Protein AF-F9XAN4-F1 (afdb_monomer_lite)

Structure (mmCIF, N/CA/C/O backbone):
data_AF-F9XAN4-F1
#
_entry.id   AF-F9XAN4-F1
#
loop_
_atom_site.group_PDB
_atom_site.id
_atom_site.type_symbol
_atom_site.label_atom_id
_atom_site.label_alt_id
_atom_site.label_comp_id
_atom_site.label_asym_id
_atom_site.label_entity_id
_atom_site.label_seq_id
_atom_site.pdbx_PDB_ins_code
_atom_site.Cartn_x
_atom_site.Cartn_y
_atom_site.Cartn_z
_atom_site.occupancy
_atom_site.B_iso_or_equiv
_atom_site.auth_seq_id
_atom_site.auth_comp_id
_atom_site.auth_asym_id
_atom_site.auth_atom_id
_atom_site.pdbx_PDB_model_num
ATOM 1 N N . MET A 1 1 ? 69.931 1.600 -40.922 1.00 50.25 1 MET A N 1
ATOM 2 C CA . MET A 1 1 ? 69.051 1.599 -42.119 1.00 50.25 1 MET A CA 1
ATOM 3 C C . MET A 1 1 ? 67.731 0.844 -41.854 1.00 50.25 1 MET A C 1
ATOM 5 O O . MET A 1 1 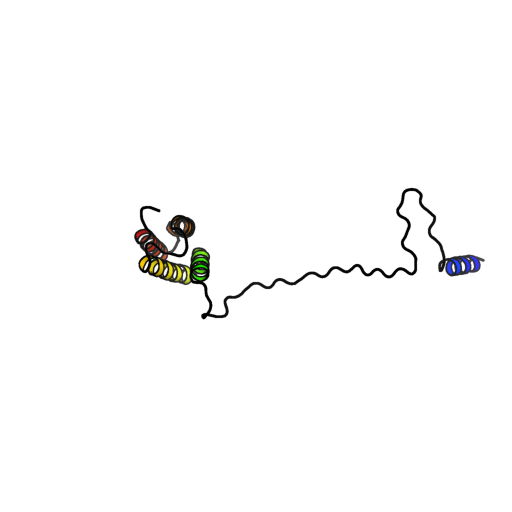? 67.567 -0.271 -42.320 1.00 50.25 1 MET A O 1
ATOM 9 N N . GLY A 1 2 ? 66.777 1.405 -41.092 1.00 57.50 2 GLY A N 1
ATOM 10 C CA . GLY A 1 2 ? 65.540 0.686 -40.693 1.00 57.50 2 GLY A CA 1
ATOM 11 C C . GLY A 1 2 ? 64.226 1.471 -40.827 1.00 57.50 2 GLY A C 1
ATOM 12 O O . GLY A 1 2 ? 63.154 0.945 -40.534 1.00 57.50 2 GLY A O 1
ATOM 13 N N . SER A 1 3 ? 64.284 2.727 -41.275 1.00 59.41 3 SER A N 1
ATOM 14 C CA . SER A 1 3 ? 63.126 3.627 -41.394 1.00 59.41 3 SER A CA 1
ATOM 15 C C . SER A 1 3 ? 62.267 3.361 -42.640 1.00 59.41 3 SER A C 1
ATOM 17 O O . SER A 1 3 ? 61.063 3.607 -42.622 1.00 59.41 3 SER A O 1
ATOM 19 N N . SER A 1 4 ? 62.858 2.802 -43.702 1.00 67.69 4 SER A N 1
ATOM 20 C CA . SER A 1 4 ? 62.181 2.501 -44.976 1.00 67.69 4 SER A CA 1
ATOM 21 C C . SER A 1 4 ? 61.147 1.369 -44.854 1.00 67.69 4 SER A C 1
ATOM 23 O O . SER A 1 4 ? 60.003 1.513 -45.287 1.00 67.69 4 SER A O 1
ATOM 25 N N . MET A 1 5 ? 61.494 0.267 -44.176 1.00 72.62 5 MET A N 1
ATOM 26 C CA . MET A 1 5 ? 60.576 -0.869 -44.009 1.00 72.62 5 MET A CA 1
ATOM 27 C C . MET A 1 5 ? 59.390 -0.554 -43.094 1.00 72.62 5 MET A C 1
ATOM 29 O O . MET A 1 5 ? 58.294 -1.062 -43.328 1.00 72.62 5 MET A O 1
ATOM 33 N N . LYS A 1 6 ? 59.584 0.295 -42.075 1.00 75.19 6 LYS A N 1
ATOM 34 C CA . LYS A 1 6 ? 58.496 0.749 -41.195 1.00 75.19 6 LYS A CA 1
ATOM 35 C C . LYS A 1 6 ? 57.478 1.588 -41.975 1.00 75.19 6 LYS A C 1
ATOM 37 O O . LYS A 1 6 ? 56.307 1.220 -42.000 1.00 75.19 6 LYS A O 1
ATOM 42 N N . LYS A 1 7 ? 57.944 2.589 -42.737 1.00 75.56 7 LYS A N 1
ATOM 43 C CA . LYS A 1 7 ? 57.090 3.415 -43.612 1.0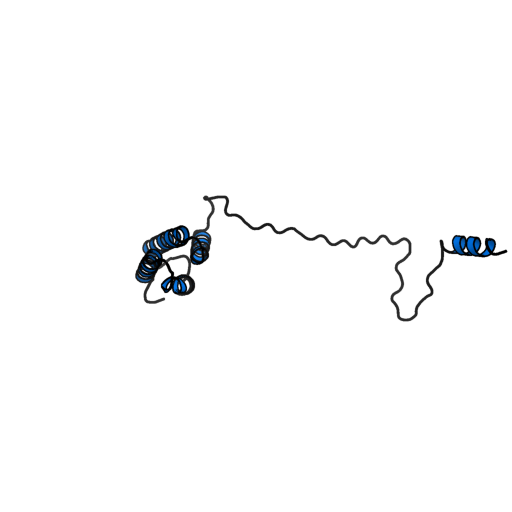0 75.56 7 LYS A CA 1
ATOM 44 C C . LYS A 1 7 ? 56.357 2.590 -44.677 1.00 75.56 7 LYS A C 1
ATOM 46 O O . LYS A 1 7 ? 55.193 2.850 -44.963 1.00 75.56 7 LYS A O 1
ATOM 51 N N . LYS A 1 8 ? 57.004 1.567 -45.251 1.00 75.62 8 LYS A N 1
ATOM 52 C CA . LYS A 1 8 ? 56.365 0.660 -46.224 1.00 75.62 8 LYS A CA 1
ATOM 53 C C . LYS A 1 8 ? 55.277 -0.206 -45.580 1.00 75.62 8 LYS A C 1
ATOM 55 O O . LYS A 1 8 ? 54.218 -0.385 -46.173 1.00 75.62 8 LYS A O 1
ATOM 60 N N . LYS A 1 9 ? 55.516 -0.720 -44.368 1.00 74.88 9 LYS A N 1
ATOM 61 C CA . LYS A 1 9 ? 54.514 -1.489 -43.613 1.00 74.88 9 LYS A CA 1
ATOM 62 C C . LYS A 1 9 ? 53.332 -0.624 -43.194 1.00 74.88 9 LYS A C 1
ATOM 64 O O . LYS A 1 9 ? 52.216 -1.111 -43.255 1.00 74.88 9 LYS A O 1
ATOM 69 N N . GLU A 1 10 ? 53.559 0.626 -42.802 1.00 73.62 10 GLU A N 1
ATOM 70 C CA . GLU A 1 10 ? 52.494 1.572 -42.443 1.00 73.62 10 GLU A CA 1
ATOM 71 C C . GLU A 1 10 ? 51.597 1.905 -43.634 1.00 73.62 10 GLU A C 1
ATOM 73 O O . GLU A 1 10 ? 50.388 1.752 -43.519 1.00 73.62 10 GLU A O 1
ATOM 78 N N . LYS A 1 11 ? 52.173 2.204 -44.806 1.00 72.44 11 LYS A N 1
ATOM 79 C CA . LYS A 1 11 ? 51.402 2.409 -46.048 1.00 72.44 11 LYS A CA 1
ATOM 80 C C . LYS A 1 11 ? 50.608 1.172 -46.486 1.00 72.44 11 LYS A C 1
ATOM 82 O O . LYS A 1 11 ? 49.589 1.292 -47.149 1.00 72.44 11 LYS A O 1
ATOM 87 N N . ALA A 1 12 ? 51.071 -0.024 -46.126 1.00 71.69 12 ALA A N 1
ATOM 88 C CA . ALA A 1 12 ? 50.391 -1.278 -46.433 1.00 71.69 12 ALA A CA 1
ATOM 89 C C . ALA A 1 12 ? 49.306 -1.660 -45.410 1.00 71.69 12 ALA A C 1
ATOM 91 O O . ALA A 1 12 ? 48.692 -2.712 -45.576 1.00 71.69 12 ALA A O 1
ATOM 92 N N . LYS A 1 13 ? 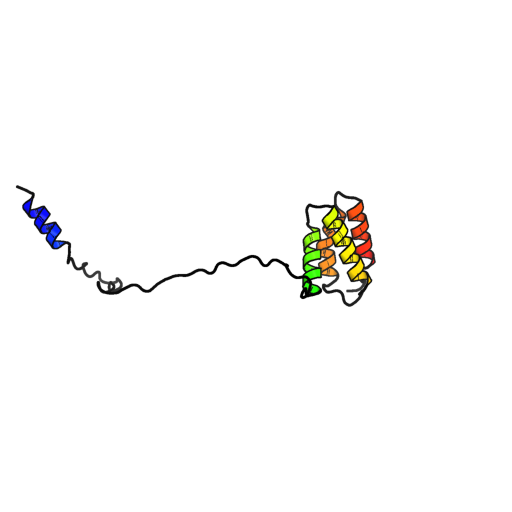49.089 -0.882 -44.337 1.00 74.31 13 LYS A N 1
ATOM 93 C CA . LYS A 1 13 ? 48.051 -1.169 -43.329 1.00 74.31 13 LYS A CA 1
ATOM 94 C C . LYS A 1 13 ? 46.649 -0.772 -43.789 1.00 74.31 13 LYS A C 1
ATOM 96 O O . LYS A 1 13 ? 45.706 -1.456 -43.409 1.00 74.31 13 LYS A O 1
ATOM 101 N N . ASP A 1 14 ? 46.529 0.237 -44.650 1.00 67.69 14 ASP A N 1
ATOM 102 C CA . ASP A 1 14 ? 45.236 0.820 -45.041 1.00 67.69 14 ASP A CA 1
ATOM 103 C C . ASP A 1 14 ? 44.311 -0.139 -45.812 1.00 67.69 14 ASP A C 1
ATOM 105 O O . ASP A 1 14 ? 43.105 0.078 -45.858 1.00 67.69 14 ASP A O 1
ATOM 109 N N . PHE A 1 15 ? 44.835 -1.243 -46.367 1.00 67.06 15 PHE A N 1
ATOM 110 C CA . PHE A 1 15 ? 44.051 -2.194 -47.172 1.00 67.06 15 PHE A CA 1
ATOM 111 C C . PHE A 1 15 ? 44.331 -3.675 -46.862 1.00 67.06 15 PHE A C 1
ATOM 113 O O . PHE A 1 15 ? 44.198 -4.540 -47.734 1.00 67.06 15 PHE A O 1
ATOM 120 N N . GLN A 1 16 ? 44.714 -4.014 -45.625 1.00 77.31 16 GLN A N 1
ATOM 121 C CA . GLN A 1 16 ? 44.936 -5.422 -45.270 1.00 77.31 16 GLN A CA 1
ATOM 122 C C . GLN A 1 16 ? 43.620 -6.181 -45.127 1.00 77.31 16 GLN A C 1
ATOM 124 O O . GLN A 1 16 ? 42.890 -6.032 -44.148 1.00 77.31 16 GLN A O 1
ATOM 129 N N . LYS A 1 17 ? 43.343 -7.062 -46.091 1.00 76.25 17 LYS A N 1
ATOM 130 C CA . LYS A 1 17 ? 42.236 -8.009 -45.977 1.00 76.25 17 LYS A CA 1
ATOM 131 C C . LYS A 1 17 ? 42.551 -9.029 -44.874 1.00 76.25 17 LYS A C 1
ATOM 133 O O . LYS A 1 17 ? 43.614 -9.656 -44.918 1.00 76.25 17 LYS A O 1
ATOM 138 N N . PRO A 1 18 ? 41.651 -9.231 -43.898 1.00 78.19 18 PRO A N 1
ATOM 139 C CA . PRO A 1 18 ? 41.836 -10.265 -42.892 1.00 78.19 18 PRO A CA 1
ATOM 140 C C . PRO A 1 18 ? 41.883 -11.647 -43.558 1.00 78.19 18 PRO A C 1
ATOM 142 O O . PRO A 1 18 ? 41.136 -11.924 -44.498 1.00 78.19 18 PRO A O 1
ATOM 145 N N . LYS A 1 19 ? 42.772 -12.523 -43.070 1.00 80.62 19 LYS A N 1
ATOM 146 C CA . LYS A 1 19 ? 42.882 -13.904 -43.564 1.00 80.62 19 LYS A CA 1
ATOM 147 C C . LYS A 1 19 ? 41.551 -14.636 -43.375 1.00 80.62 19 LYS A C 1
ATOM 149 O O . LYS A 1 19 ? 40.949 -14.554 -42.303 1.00 80.62 19 LYS A O 1
ATOM 154 N N . LEU A 1 20 ? 41.134 -15.389 -44.392 1.00 79.25 20 LEU A N 1
ATOM 155 C CA . LEU A 1 20 ? 39.965 -16.260 -44.319 1.00 79.25 20 LEU A CA 1
ATOM 156 C C . LEU A 1 20 ? 40.194 -17.319 -43.230 1.00 79.25 20 LEU A C 1
ATOM 158 O O . LEU A 1 20 ? 41.161 -18.076 -43.290 1.00 79.25 20 LEU A O 1
ATOM 162 N N . LYS A 1 21 ? 39.314 -17.363 -42.227 1.00 83.12 21 LYS A N 1
ATOM 163 C CA . LYS A 1 21 ? 39.328 -18.391 -41.181 1.00 83.12 21 LYS A CA 1
ATOM 164 C C . LYS A 1 21 ? 38.196 -19.376 -41.448 1.00 83.12 21 LYS A C 1
ATOM 166 O O . LYS A 1 21 ? 37.028 -19.020 -41.306 1.00 83.12 21 LYS A O 1
ATOM 171 N N . VAL A 1 22 ? 38.549 -20.596 -41.845 1.00 82.56 22 VAL A N 1
ATOM 172 C CA . VAL A 1 22 ? 37.588 -21.682 -42.089 1.00 82.56 22 VAL A CA 1
ATOM 173 C C . VAL A 1 22 ? 36.815 -21.983 -40.797 1.00 82.56 22 VAL A C 1
ATOM 175 O O . VAL A 1 22 ? 37.388 -21.966 -39.709 1.00 82.56 22 VAL A O 1
ATOM 178 N N . GLY A 1 23 ? 35.502 -22.195 -40.906 1.00 87.75 23 GLY A N 1
ATOM 179 C CA . GLY A 1 23 ? 34.618 -22.473 -39.764 1.00 87.75 23 GLY A CA 1
ATOM 180 C C . GLY A 1 23 ? 34.183 -21.247 -38.945 1.00 87.75 23 GLY A C 1
ATOM 181 O O . GLY A 1 23 ? 33.476 -21.403 -37.952 1.00 87.75 23 GLY A O 1
ATOM 182 N N . LYS A 1 24 ? 34.575 -20.023 -39.326 1.00 85.81 24 LYS A N 1
ATOM 183 C CA . LYS A 1 24 ? 34.064 -18.776 -38.727 1.00 85.81 24 LYS A CA 1
ATOM 184 C C . LYS A 1 24 ? 33.122 -18.058 -39.690 1.00 85.81 24 LYS A C 1
ATOM 186 O O . LYS A 1 24 ? 33.253 -18.184 -40.905 1.00 85.81 24 LYS A O 1
ATOM 191 N N . ALA A 1 25 ? 32.179 -17.295 -39.134 1.00 84.50 25 ALA A N 1
ATOM 192 C CA . ALA A 1 25 ? 31.265 -16.483 -39.926 1.00 84.50 25 ALA A CA 1
ATOM 193 C C . ALA A 1 25 ? 32.049 -15.522 -40.830 1.00 84.50 25 ALA A C 1
ATOM 195 O O . ALA A 1 25 ? 33.053 -14.931 -40.415 1.00 84.50 25 ALA A O 1
ATOM 196 N N . ARG A 1 26 ? 31.581 -15.375 -42.072 1.00 83.06 26 ARG A N 1
ATOM 197 C CA . ARG A 1 26 ? 32.167 -14.441 -43.031 1.00 83.06 26 ARG A CA 1
ATOM 198 C C . ARG A 1 26 ? 32.111 -13.021 -42.439 1.00 83.06 26 ARG A C 1
ATOM 200 O O . ARG A 1 26 ? 31.038 -12.607 -42.002 1.00 83.06 26 ARG A O 1
ATOM 207 N N . PRO A 1 27 ? 33.230 -12.276 -42.407 1.00 81.75 27 PRO A N 1
ATOM 208 C CA . PRO A 1 27 ? 33.234 -10.915 -41.880 1.00 81.75 27 PRO A CA 1
ATOM 209 C C . PRO A 1 27 ? 32.325 -10.007 -42.716 1.00 81.75 27 PRO A C 1
ATOM 211 O O . PRO A 1 27 ? 32.230 -10.175 -43.935 1.00 81.75 27 PRO A O 1
ATOM 214 N N . LYS A 1 28 ? 31.668 -9.044 -42.053 1.00 83.12 28 LYS A N 1
ATOM 215 C CA . LYS A 1 28 ? 30.861 -8.013 -42.720 1.00 83.12 28 LYS A CA 1
ATOM 216 C C . LYS A 1 28 ? 31.744 -7.225 -43.703 1.00 83.12 28 LYS A C 1
ATOM 218 O O . LYS A 1 28 ? 32.935 -7.030 -43.456 1.00 83.12 28 LYS A O 1
ATOM 223 N N . ASN A 1 29 ? 31.163 -6.791 -44.822 1.00 83.25 29 ASN A N 1
ATOM 224 C CA . ASN A 1 29 ? 31.868 -5.968 -45.806 1.00 83.25 29 ASN A CA 1
ATOM 225 C C . ASN A 1 29 ? 32.343 -4.653 -45.164 1.00 83.25 29 ASN A C 1
ATOM 227 O O . ASN A 1 29 ? 31.680 -4.111 -44.284 1.00 83.25 29 ASN A O 1
ATOM 231 N N . THR A 1 30 ? 33.474 -4.116 -45.624 1.00 79.50 30 THR A N 1
ATOM 232 C CA . THR A 1 30 ? 34.120 -2.926 -45.034 1.00 79.50 30 THR A CA 1
ATOM 233 C C . THR A 1 30 ? 33.330 -1.627 -45.208 1.00 79.50 30 THR A C 1
ATOM 235 O O . THR A 1 30 ? 33.631 -0.643 -44.548 1.00 79.50 30 THR A O 1
ATOM 238 N N . ASN A 1 31 ? 32.334 -1.615 -46.092 1.00 84.81 31 ASN A N 1
ATOM 239 C CA . ASN A 1 31 ? 31.438 -0.490 -46.359 1.00 84.81 31 ASN A CA 1
ATOM 240 C C . ASN A 1 31 ? 30.051 -0.651 -45.709 1.00 84.81 31 ASN A C 1
ATOM 242 O O . ASN A 1 31 ? 29.149 0.127 -46.006 1.00 84.81 31 ASN A O 1
ATOM 246 N N . ALA A 1 32 ? 29.849 -1.675 -44.876 1.00 88.25 32 ALA A N 1
ATOM 247 C CA . ALA A 1 32 ? 28.570 -1.905 -44.221 1.00 88.25 32 ALA A CA 1
ATOM 248 C C . ALA A 1 32 ? 28.422 -0.993 -42.993 1.00 88.25 32 ALA A C 1
ATOM 250 O O . ALA A 1 32 ? 29.163 -1.129 -42.020 1.00 88.25 32 ALA A O 1
ATOM 251 N N . THR A 1 33 ? 27.443 -0.092 -43.024 1.00 91.31 33 THR A N 1
ATOM 252 C CA . THR A 1 33 ? 27.028 0.690 -41.853 1.00 91.31 33 THR A CA 1
ATOM 253 C C . THR A 1 33 ? 26.206 -0.192 -40.917 1.00 91.31 33 THR A C 1
ATOM 255 O O . THR A 1 33 ? 25.237 -0.816 -41.349 1.00 91.31 33 THR A O 1
ATOM 258 N N . ASP A 1 34 ? 26.579 -0.253 -39.638 1.00 88.56 34 ASP A N 1
ATOM 259 C CA . ASP A 1 34 ? 25.786 -0.964 -38.637 1.00 88.56 34 ASP A CA 1
ATOM 260 C C . ASP A 1 34 ? 24.652 -0.067 -38.125 1.00 88.56 34 ASP A C 1
ATOM 262 O O . ASP A 1 34 ? 24.901 0.975 -37.522 1.00 88.56 34 ASP A O 1
ATOM 266 N N . THR A 1 35 ? 23.408 -0.460 -38.394 1.00 93.38 35 THR A N 1
ATOM 267 C CA . THR A 1 35 ? 22.196 0.246 -37.953 1.00 93.38 35 THR A CA 1
ATOM 268 C C . THR A 1 35 ? 21.585 -0.366 -36.695 1.00 93.38 35 THR A C 1
ATOM 270 O O . THR A 1 35 ? 20.486 0.020 -36.295 1.00 93.38 35 THR A O 1
ATOM 273 N N . SER A 1 36 ? 22.269 -1.313 -36.043 1.00 92.50 36 SER A N 1
ATOM 274 C CA . SER A 1 36 ? 21.800 -1.835 -34.765 1.00 92.50 36 SER A CA 1
ATOM 275 C C . SER A 1 36 ? 21.928 -0.763 -33.680 1.00 92.50 36 SER A C 1
ATOM 277 O O . SER A 1 36 ? 23.031 -0.332 -33.345 1.00 92.50 36 SER A O 1
ATOM 279 N N . PHE A 1 37 ? 20.800 -0.347 -33.111 1.00 95.69 37 PHE A N 1
ATOM 280 C CA . PHE A 1 37 ? 20.763 0.469 -31.904 1.00 95.69 37 PHE A CA 1
ATOM 281 C C . PHE A 1 37 ? 19.786 -0.140 -30.900 1.00 95.69 37 PHE A C 1
ATOM 283 O O . PHE A 1 37 ? 18.828 -0.817 -31.270 1.00 95.69 37 PHE A O 1
ATOM 290 N N . ALA A 1 38 ? 20.036 0.101 -29.616 1.00 94.06 38 ALA A N 1
ATOM 291 C CA . ALA A 1 38 ? 19.131 -0.270 -28.541 1.00 94.06 38 ALA A CA 1
ATOM 292 C C . ALA A 1 38 ? 18.714 0.998 -27.796 1.00 94.06 38 ALA A C 1
ATOM 294 O O . ALA A 1 38 ? 19.562 1.736 -27.297 1.00 94.06 38 ALA A O 1
ATOM 295 N N . ALA A 1 39 ? 17.408 1.234 -27.706 1.00 94.56 39 ALA A N 1
ATOM 296 C CA . ALA A 1 39 ? 16.833 2.313 -26.916 1.00 94.56 39 ALA A CA 1
ATOM 297 C C . ALA A 1 39 ? 16.021 1.713 -25.764 1.00 94.56 39 ALA A C 1
ATOM 299 O O . ALA A 1 39 ? 15.219 0.803 -25.971 1.00 94.56 39 ALA A O 1
ATOM 300 N N . LYS A 1 40 ? 16.238 2.211 -24.544 1.00 95.12 40 LYS A N 1
ATOM 301 C CA . LYS A 1 40 ? 15.464 1.824 -23.358 1.00 95.12 40 LYS A CA 1
ATOM 302 C C . LYS A 1 40 ? 14.533 2.965 -22.974 1.00 95.12 40 LYS A C 1
ATOM 304 O O . LYS A 1 40 ? 14.951 4.119 -22.951 1.00 95.12 40 LYS A O 1
ATOM 309 N N . SER A 1 41 ? 13.290 2.636 -22.644 1.00 94.88 41 SER A N 1
ATOM 310 C CA . SER A 1 41 ? 12.326 3.599 -22.120 1.00 94.88 41 SER A CA 1
ATOM 311 C C . SER A 1 41 ? 12.565 3.863 -20.636 1.00 94.88 41 SER A C 1
ATOM 313 O O . SER A 1 41 ? 12.839 2.938 -19.868 1.00 94.88 41 SER A O 1
ATOM 315 N N . ILE A 1 42 ? 12.387 5.114 -20.220 1.00 94.12 42 ILE A N 1
ATOM 316 C CA . ILE A 1 42 ? 12.333 5.480 -18.805 1.00 94.12 42 ILE A CA 1
ATOM 317 C C . ILE A 1 42 ? 10.904 5.242 -18.315 1.00 94.12 42 ILE A C 1
ATOM 319 O O . ILE A 1 42 ? 9.955 5.754 -18.902 1.00 94.12 42 ILE A O 1
ATOM 323 N N . VAL A 1 43 ? 10.751 4.481 -17.231 1.00 92.56 43 VAL A N 1
ATOM 324 C CA . VAL A 1 43 ? 9.461 4.307 -16.553 1.00 92.56 43 VAL A CA 1
ATOM 325 C C . VAL A 1 43 ? 9.448 5.190 -15.313 1.00 92.56 43 VAL A C 1
ATOM 327 O O . VAL A 1 43 ? 10.276 5.029 -14.416 1.00 92.56 43 VAL A O 1
ATOM 330 N N . LEU A 1 44 ? 8.508 6.132 -15.270 1.00 92.38 44 LEU A N 1
ATOM 331 C CA . LEU A 1 44 ? 8.295 7.004 -14.119 1.00 92.38 44 LEU A CA 1
ATOM 332 C C . LEU A 1 44 ? 7.298 6.366 -13.148 1.00 92.38 44 LEU A C 1
ATOM 334 O O . LEU A 1 44 ? 6.362 5.676 -13.555 1.00 92.38 44 LEU A O 1
ATOM 338 N N . LYS A 1 45 ? 7.486 6.613 -11.849 1.00 88.44 45 LYS A N 1
ATOM 339 C CA . LYS A 1 45 ? 6.522 6.192 -10.826 1.00 88.44 45 LYS A CA 1
ATOM 340 C C . LYS A 1 45 ? 5.249 7.025 -10.965 1.00 88.44 45 LYS A C 1
ATOM 342 O O . LYS A 1 45 ? 5.318 8.250 -11.004 1.00 88.44 45 LYS A O 1
ATOM 347 N N . GLN A 1 46 ? 4.099 6.361 -10.998 1.00 83.06 46 GLN A N 1
ATOM 348 C CA . GLN A 1 46 ? 2.807 7.040 -11.010 1.00 83.06 46 GLN A CA 1
ATOM 349 C C . GLN A 1 46 ? 2.548 7.708 -9.653 1.00 83.06 46 GLN A C 1
ATOM 351 O O . GLN A 1 46 ? 2.697 7.082 -8.603 1.00 83.06 46 GLN A O 1
ATOM 356 N N . GLN A 1 47 ? 2.159 8.982 -9.686 1.00 82.00 47 GLN A N 1
ATOM 357 C CA . GLN A 1 47 ? 1.734 9.753 -8.520 1.00 82.00 47 GLN A CA 1
ATOM 358 C C . GLN A 1 47 ? 0.239 10.059 -8.640 1.00 82.00 47 GLN A C 1
ATOM 360 O O . GLN A 1 47 ? -0.247 10.406 -9.714 1.00 82.00 47 GLN A O 1
ATOM 365 N N . SER A 1 48 ? -0.497 9.934 -7.536 1.00 76.38 48 SER A N 1
ATOM 366 C CA . SER A 1 48 ? -1.918 10.288 -7.482 1.00 76.38 48 SER A CA 1
ATOM 367 C C . SER A 1 48 ? -2.053 11.801 -7.289 1.00 76.38 48 SER A C 1
ATOM 369 O O . SER A 1 48 ? -2.088 12.264 -6.154 1.00 76.38 48 SER A O 1
ATOM 371 N N . LEU A 1 49 ? -2.081 12.561 -8.387 1.00 80.94 49 LEU A N 1
ATOM 372 C CA . LEU A 1 49 ? -2.097 14.034 -8.367 1.00 80.94 49 LEU A CA 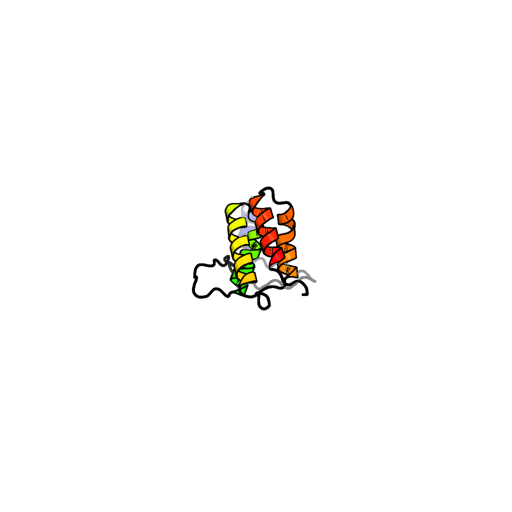1
ATOM 373 C C . LEU A 1 49 ? -3.501 14.648 -8.505 1.00 80.94 49 LEU A C 1
ATOM 375 O O . LEU A 1 49 ? -3.667 15.837 -8.258 1.00 80.94 49 LEU A O 1
ATOM 379 N N . THR A 1 50 ? -4.506 13.862 -8.895 1.00 79.00 50 THR A N 1
ATOM 380 C CA . THR A 1 50 ? -5.887 14.326 -9.089 1.00 79.00 50 THR A CA 1
ATOM 381 C C . THR A 1 50 ? -6.852 13.584 -8.167 1.00 79.00 50 THR A C 1
ATOM 383 O O . THR A 1 50 ? -6.736 12.375 -7.955 1.00 79.00 50 THR A O 1
ATOM 386 N N . GLU A 1 51 ? -7.822 14.309 -7.608 1.00 70.31 51 GLU A N 1
ATOM 387 C CA . GLU A 1 51 ? -8.853 13.731 -6.734 1.00 70.31 51 GLU A CA 1
ATOM 388 C C . GLU A 1 51 ? -10.056 13.192 -7.526 1.00 70.31 51 GLU A C 1
ATOM 390 O O . GLU A 1 51 ? -10.650 12.187 -7.143 1.00 70.31 51 GLU A O 1
ATOM 395 N N . SER A 1 52 ? -10.367 13.794 -8.678 1.00 61.03 52 SER A N 1
ATOM 396 C CA . SER A 1 52 ? -11.597 13.584 -9.462 1.00 61.03 52 SER A CA 1
ATOM 397 C C . SER A 1 52 ? -11.682 12.274 -10.261 1.00 61.03 52 SER A C 1
ATOM 399 O O . SER A 1 52 ? -12.634 12.081 -11.012 1.00 61.03 52 SER A O 1
ATOM 401 N N . GLY A 1 53 ? -10.716 11.365 -10.117 1.00 58.78 53 GLY A N 1
ATOM 402 C CA . GLY A 1 53 ? -10.659 10.115 -10.886 1.00 58.78 53 GLY A CA 1
ATOM 403 C C . GLY A 1 53 ? -10.206 8.900 -10.086 1.00 58.78 53 GLY A C 1
ATOM 404 O O . GLY A 1 53 ? -9.810 7.894 -10.675 1.00 58.78 53 GLY A O 1
ATOM 405 N N . ARG A 1 54 ? -10.195 8.979 -8.749 1.00 67.81 54 ARG A N 1
ATOM 406 C CA . ARG A 1 54 ? -9.749 7.847 -7.936 1.00 67.81 54 ARG A CA 1
ATOM 407 C C . ARG A 1 54 ? -10.827 6.773 -7.915 1.00 67.81 54 ARG A C 1
ATOM 409 O O . ARG A 1 54 ? -11.859 6.938 -7.275 1.00 67.81 54 ARG A O 1
ATOM 416 N N . ASP A 1 55 ? -10.537 5.651 -8.564 1.00 84.12 55 ASP A N 1
ATOM 417 C CA . ASP A 1 55 ? -11.266 4.408 -8.332 1.00 84.12 55 ASP A CA 1
ATOM 418 C C . ASP A 1 55 ? -11.290 4.125 -6.819 1.00 84.12 55 ASP A C 1
ATOM 420 O O . ASP A 1 55 ? -10.245 4.115 -6.152 1.00 84.12 55 ASP A O 1
ATOM 424 N N . ALA A 1 56 ? -12.491 3.928 -6.272 1.00 84.81 56 ALA A N 1
ATOM 425 C CA . ALA A 1 56 ? -12.708 3.657 -4.856 1.00 84.81 56 ALA A CA 1
ATOM 426 C C . ALA A 1 56 ? -11.883 2.447 -4.391 1.00 84.81 56 ALA A C 1
ATOM 428 O O . ALA A 1 56 ? -11.339 2.450 -3.283 1.00 84.81 56 ALA A O 1
ATOM 429 N N . THR A 1 57 ? -11.707 1.456 -5.267 1.00 88.12 57 THR A N 1
ATOM 430 C CA . THR A 1 57 ? -10.889 0.267 -5.006 1.00 88.12 57 THR A CA 1
ATOM 431 C C . THR A 1 57 ? -9.408 0.619 -4.896 1.00 88.12 57 THR A C 1
ATOM 433 O O . THR A 1 57 ? -8.735 0.213 -3.946 1.00 88.12 57 THR A O 1
ATOM 436 N N . ALA A 1 58 ? -8.891 1.435 -5.817 1.00 88.44 58 ALA A N 1
ATOM 437 C CA . ALA A 1 58 ? -7.504 1.895 -5.788 1.00 88.44 58 ALA A CA 1
ATOM 438 C C . ALA A 1 58 ? -7.211 2.774 -4.559 1.00 88.44 58 ALA A C 1
ATOM 440 O O . ALA A 1 58 ? -6.158 2.637 -3.930 1.00 88.44 58 ALA A O 1
ATOM 441 N N . LEU A 1 59 ? -8.146 3.651 -4.175 1.00 89.56 59 LEU A N 1
ATOM 442 C CA . LEU A 1 59 ? -8.045 4.450 -2.951 1.00 89.56 59 LEU A CA 1
ATOM 443 C C . LEU A 1 59 ? -8.042 3.561 -1.701 1.00 89.56 59 LEU A C 1
ATOM 445 O O . LEU A 1 59 ? -7.224 3.769 -0.802 1.00 89.56 59 LEU A O 1
ATOM 449 N N . PHE A 1 60 ? -8.917 2.559 -1.643 1.00 92.38 60 PHE A N 1
ATOM 450 C CA . PHE A 1 60 ? -8.966 1.618 -0.526 1.00 92.38 60 PHE A CA 1
ATOM 451 C C . PHE A 1 60 ? -7.659 0.821 -0.400 1.00 92.38 60 PHE A C 1
ATOM 453 O O . PHE A 1 60 ? -7.075 0.759 0.681 1.00 92.38 60 PHE A O 1
ATOM 460 N N . ASN A 1 61 ? -7.134 0.311 -1.516 1.00 92.56 61 ASN A N 1
ATOM 461 C CA . ASN A 1 61 ? -5.865 -0.421 -1.560 1.00 92.56 61 ASN A CA 1
ATOM 462 C C . ASN A 1 61 ? -4.665 0.441 -1.160 1.00 92.56 61 ASN A C 1
ATOM 464 O O . ASN A 1 61 ? -3.785 -0.015 -0.425 1.00 92.56 61 ASN A O 1
ATOM 468 N N . HIS A 1 62 ? -4.644 1.704 -1.589 1.00 92.50 62 HIS A N 1
ATOM 469 C CA . HIS A 1 62 ? -3.633 2.662 -1.154 1.00 92.50 62 HIS A CA 1
ATOM 470 C C . HIS A 1 62 ? -3.668 2.849 0.369 1.00 92.50 62 HIS A C 1
ATOM 472 O O . HIS A 1 62 ? -2.632 2.753 1.024 1.00 92.50 62 HIS A O 1
ATOM 478 N N . ASN A 1 63 ? -4.857 3.047 0.944 1.00 94.00 63 ASN A N 1
ATOM 479 C CA . ASN A 1 63 ? -5.021 3.177 2.391 1.00 94.00 63 ASN A CA 1
ATOM 480 C C . ASN A 1 63 ? -4.610 1.894 3.130 1.00 94.00 63 ASN A C 1
ATOM 482 O O . ASN A 1 63 ? -3.856 1.972 4.094 1.00 94.00 63 ASN A O 1
ATOM 486 N N . LEU A 1 64 ? -4.972 0.706 2.640 1.00 94.94 64 LEU A N 1
ATOM 487 C CA . LEU A 1 64 ? -4.478 -0.554 3.213 1.00 94.94 64 LEU A CA 1
ATOM 488 C C . LEU A 1 64 ? -2.945 -0.643 3.219 1.00 94.94 64 LEU A C 1
ATOM 490 O O . LEU A 1 64 ? -2.363 -1.142 4.182 1.00 94.94 64 LEU A O 1
ATOM 494 N N . SER A 1 65 ? -2.271 -0.140 2.182 1.00 93.94 65 SER A N 1
ATOM 495 C CA . SER A 1 65 ? -0.804 -0.109 2.142 1.00 93.94 65 SER A CA 1
ATOM 496 C C . SER A 1 65 ? -0.196 0.818 3.201 1.00 93.94 65 SER A C 1
ATOM 498 O O . SER A 1 65 ? 0.919 0.566 3.663 1.00 93.94 65 SER A O 1
ATOM 500 N N . LEU A 1 66 ? -0.903 1.879 3.599 1.00 95.50 66 LEU A N 1
ATOM 501 C CA . LEU A 1 66 ? -0.432 2.842 4.599 1.00 95.50 66 LEU A CA 1
ATOM 502 C C . LEU A 1 66 ? -0.501 2.315 6.038 1.00 95.50 66 LEU A C 1
ATOM 504 O O . LEU A 1 66 ? 0.090 2.922 6.931 1.00 95.50 66 LEU A O 1
ATOM 508 N N . LEU A 1 67 ? -1.128 1.159 6.273 1.00 95.38 67 LEU A N 1
ATOM 509 C CA . LEU A 1 67 ? -1.103 0.483 7.573 1.00 95.38 67 LEU A CA 1
ATOM 510 C C . LEU A 1 67 ? 0.317 0.108 8.028 1.00 95.38 67 LEU A C 1
ATOM 512 O O . LEU A 1 67 ? 0.557 -0.001 9.223 1.00 95.38 67 LEU A O 1
ATOM 516 N N . ASN A 1 68 ? 1.276 -0.029 7.106 1.00 93.44 68 ASN A N 1
ATOM 517 C CA . ASN A 1 68 ? 2.691 -0.262 7.428 1.00 93.44 68 ASN A CA 1
ATOM 518 C C . ASN A 1 68 ? 3.518 1.041 7.516 1.00 93.44 68 ASN A C 1
ATOM 520 O O . ASN A 1 68 ? 4.752 1.008 7.525 1.00 93.44 68 ASN A O 1
ATOM 524 N N . SER A 1 69 ? 2.867 2.209 7.528 1.00 93.75 69 SER A N 1
ATOM 525 C CA . SE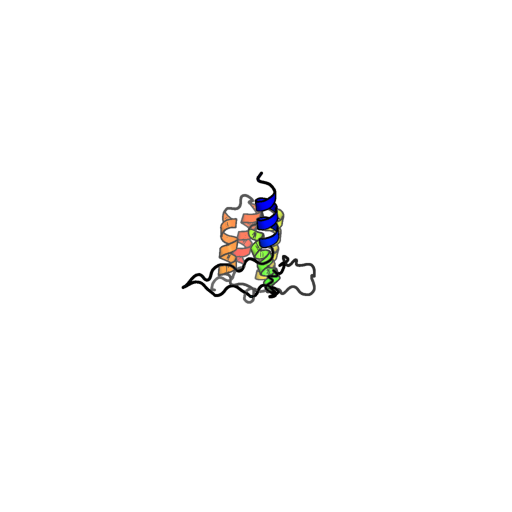R A 1 69 ? 3.573 3.484 7.658 1.00 93.75 69 SER A CA 1
ATOM 526 C C . SER A 1 69 ? 4.281 3.583 9.007 1.00 93.75 69 SER A C 1
ATOM 528 O O . SER A 1 69 ? 3.743 3.201 10.044 1.00 93.75 69 SER A O 1
ATOM 530 N N . LYS A 1 70 ? 5.484 4.161 9.012 1.00 92.31 70 LYS A N 1
ATOM 531 C CA . LYS A 1 70 ? 6.226 4.450 10.248 1.00 92.31 70 LYS A CA 1
ATOM 532 C C . LYS A 1 70 ? 5.610 5.596 11.055 1.00 92.31 70 LYS A C 1
ATOM 534 O O . LYS A 1 70 ? 5.946 5.748 12.220 1.00 92.31 70 LYS A O 1
ATOM 539 N N . ASN A 1 71 ? 4.708 6.377 10.459 1.00 94.69 71 ASN A N 1
ATOM 540 C CA . ASN A 1 71 ? 4.026 7.474 11.134 1.00 94.69 71 ASN A CA 1
ATOM 541 C C . ASN A 1 71 ? 2.741 6.987 11.823 1.00 94.69 71 ASN A C 1
ATOM 543 O O . ASN A 1 71 ? 1.797 6.547 11.164 1.00 94.69 71 ASN A O 1
ATOM 547 N N . ASP A 1 72 ? 2.698 7.116 13.147 1.00 94.44 72 ASP A N 1
ATOM 548 C CA . ASP A 1 72 ? 1.578 6.682 13.985 1.00 94.44 72 ASP A CA 1
ATOM 549 C C . ASP A 1 72 ? 0.275 7.432 13.690 1.00 94.44 72 ASP A C 1
ATOM 551 O O . ASP A 1 72 ? -0.793 6.817 13.643 1.00 94.44 72 ASP A O 1
ATOM 555 N N . ALA A 1 73 ? 0.351 8.746 13.451 1.00 95.00 73 ALA A N 1
ATOM 556 C CA . ALA A 1 73 ? -0.819 9.553 13.109 1.00 95.00 73 ALA A CA 1
ATOM 557 C C . ALA A 1 73 ? -1.432 9.066 11.791 1.00 95.00 73 ALA A C 1
ATOM 559 O O . ALA A 1 73 ? -2.629 8.802 11.718 1.00 95.00 73 ALA A O 1
ATOM 560 N N . GLN A 1 74 ? -0.584 8.804 10.792 1.00 95.38 74 GLN A N 1
ATOM 561 C CA . GLN A 1 74 ? -1.028 8.283 9.503 1.00 95.38 74 GLN A CA 1
ATOM 562 C C . GLN A 1 74 ? -1.683 6.903 9.638 1.00 95.38 74 GLN A C 1
ATOM 564 O O . GLN A 1 74 ? -2.751 6.687 9.070 1.00 95.38 74 GLN A O 1
ATOM 569 N N . ARG A 1 75 ? -1.090 5.976 10.409 1.00 95.19 75 ARG A N 1
ATOM 570 C CA . ARG A 1 75 ? -1.705 4.658 10.659 1.00 95.19 75 ARG A CA 1
ATOM 571 C C . ARG A 1 75 ? -3.082 4.804 11.313 1.00 95.19 75 ARG A C 1
ATOM 573 O O . ARG A 1 75 ? -4.031 4.137 10.902 1.00 95.19 75 ARG A O 1
ATOM 580 N N . LYS A 1 76 ? -3.212 5.691 12.302 1.00 95.38 76 LYS A N 1
ATOM 581 C CA . LYS A 1 76 ? -4.472 5.948 13.014 1.00 95.38 76 LYS A CA 1
ATOM 582 C C . LYS A 1 76 ? -5.554 6.540 12.102 1.00 95.38 76 LYS A C 1
ATOM 584 O O . LYS A 1 76 ? -6.699 6.080 12.146 1.00 95.38 76 LYS A O 1
ATOM 589 N N . ASP A 1 77 ? -5.207 7.528 11.285 1.00 95.75 77 ASP A N 1
ATOM 590 C CA . ASP A 1 77 ? -6.154 8.191 10.380 1.00 95.75 77 ASP A CA 1
ATOM 591 C C . ASP A 1 77 ? -6.640 7.223 9.298 1.00 95.75 77 ASP A C 1
ATOM 593 O O . ASP A 1 77 ? -7.839 7.106 9.042 1.00 95.75 77 ASP A O 1
ATOM 597 N N . VAL A 1 78 ? -5.719 6.430 8.748 1.00 96.25 78 VAL A N 1
ATOM 598 C CA . VAL A 1 78 ? -6.020 5.370 7.781 1.00 96.25 78 VAL A CA 1
ATOM 599 C C . VAL A 1 78 ? -6.939 4.308 8.385 1.00 96.25 78 VAL A C 1
ATOM 601 O O . VAL A 1 78 ? -7.926 3.933 7.756 1.00 96.25 78 VAL A O 1
ATOM 604 N N . LEU A 1 79 ? -6.676 3.840 9.610 1.00 96.25 79 LEU A N 1
ATOM 605 C CA . LEU A 1 79 ? -7.562 2.888 10.292 1.00 96.25 79 LEU A CA 1
ATOM 606 C C . LEU A 1 79 ? -8.964 3.460 10.514 1.00 96.25 79 LEU A C 1
ATOM 608 O O . LEU A 1 79 ? -9.951 2.737 10.382 1.00 96.25 79 LEU A O 1
ATOM 612 N N . THR A 1 80 ? -9.060 4.753 10.817 1.00 96.00 80 THR A N 1
ATOM 613 C CA . THR A 1 80 ? -10.349 5.438 10.978 1.00 96.00 80 THR A CA 1
ATOM 614 C C . THR A 1 80 ? -11.103 5.480 9.647 1.00 96.00 80 THR A C 1
ATOM 616 O O . THR A 1 80 ? -12.272 5.100 9.593 1.00 96.00 80 THR A O 1
ATOM 619 N N . TYR A 1 81 ? -10.424 5.839 8.553 1.00 95.31 81 TYR A N 1
ATOM 620 C CA . TYR A 1 81 ? -10.989 5.801 7.202 1.00 95.31 81 TYR A CA 1
ATOM 621 C C . TYR A 1 81 ? -11.468 4.393 6.806 1.00 95.31 81 TYR A C 1
ATOM 623 O O . TYR A 1 81 ? -12.600 4.225 6.348 1.00 95.31 81 TYR A O 1
ATOM 631 N N . LEU A 1 82 ? -10.641 3.365 7.017 1.00 94.81 82 LEU A N 1
ATOM 632 C CA . LEU A 1 82 ? -10.996 1.975 6.710 1.00 94.81 82 LEU A CA 1
ATOM 633 C C . LEU A 1 82 ? -12.198 1.509 7.539 1.00 94.81 82 LEU A C 1
ATOM 635 O O . LEU A 1 82 ? -13.106 0.879 7.009 1.00 94.81 82 LEU A O 1
ATOM 639 N N . THR A 1 83 ? -12.250 1.871 8.820 1.00 95.06 83 THR A N 1
ATOM 640 C CA . THR A 1 83 ? -13.383 1.519 9.687 1.00 95.06 83 THR A CA 1
ATOM 641 C C . THR A 1 83 ? -14.672 2.168 9.190 1.00 95.06 83 THR A C 1
ATOM 643 O O . THR A 1 83 ? -15.684 1.486 9.063 1.00 95.06 83 THR A O 1
ATOM 646 N N . ASN A 1 84 ? -14.634 3.458 8.847 1.00 94.12 84 ASN A N 1
ATOM 647 C CA . ASN A 1 84 ? -15.807 4.185 8.360 1.00 94.12 84 ASN A CA 1
ATOM 648 C C . ASN A 1 84 ? -16.296 3.655 7.006 1.00 94.12 84 ASN A C 1
ATOM 650 O O . ASN A 1 84 ? -17.497 3.519 6.797 1.00 94.12 84 ASN A O 1
ATOM 654 N N . THR A 1 85 ? -15.377 3.329 6.096 1.00 92.56 85 THR A N 1
ATOM 655 C CA . THR A 1 85 ? -15.728 2.798 4.769 1.00 92.56 85 THR A CA 1
ATOM 656 C C . THR A 1 85 ? -16.328 1.397 4.839 1.00 92.56 85 THR A C 1
ATOM 658 O O . THR A 1 85 ? -17.321 1.134 4.164 1.00 92.56 85 THR A O 1
ATOM 661 N N . VAL A 1 86 ? -15.793 0.516 5.690 1.00 91.94 86 VAL A N 1
ATOM 662 C CA . VAL A 1 86 ? -16.385 -0.814 5.916 1.00 91.94 86 VAL A CA 1
ATOM 663 C C . VAL A 1 86 ? -17.725 -0.693 6.653 1.00 91.94 86 VAL A C 1
ATOM 665 O O . VAL A 1 86 ? -18.672 -1.391 6.301 1.00 91.94 86 VAL A O 1
ATOM 668 N N . ALA A 1 87 ? -17.847 0.225 7.619 1.00 91.31 87 ALA A N 1
ATOM 669 C CA . ALA A 1 87 ? -19.097 0.456 8.349 1.00 91.31 87 ALA A CA 1
ATOM 670 C C . ALA A 1 87 ? -20.220 0.986 7.448 1.00 91.31 87 ALA A C 1
ATOM 672 O O . ALA A 1 87 ? -21.372 0.593 7.616 1.00 91.31 87 ALA A O 1
ATOM 673 N N . ALA A 1 88 ? -19.888 1.860 6.495 1.00 90.31 88 ALA A N 1
ATOM 674 C CA . ALA A 1 88 ? -20.848 2.402 5.538 1.00 90.31 88 ALA A CA 1
ATOM 675 C C . ALA A 1 88 ? -21.371 1.335 4.559 1.00 90.31 88 ALA A C 1
ATOM 677 O O . ALA A 1 88 ? -22.537 1.386 4.174 1.00 90.31 88 ALA A O 1
ATOM 678 N N . SER A 1 89 ? -20.534 0.356 4.196 1.00 85.50 89 SER A N 1
ATOM 679 C CA . SER A 1 89 ? -20.863 -0.678 3.205 1.00 85.50 89 SER A CA 1
ATOM 680 C C . SER A 1 89 ? -20.435 -2.084 3.664 1.00 85.50 89 SER A C 1
ATOM 682 O O . SER A 1 89 ? -19.485 -2.646 3.108 1.00 85.50 89 SER A O 1
ATOM 684 N N . PRO A 1 90 ? -21.152 -2.711 4.621 1.00 78.19 90 PRO A N 1
ATOM 685 C CA . PRO A 1 90 ? -20.719 -3.964 5.253 1.00 78.19 90 PRO A CA 1
ATOM 686 C C . PRO A 1 90 ? -20.488 -5.128 4.276 1.00 78.19 90 PRO A C 1
ATOM 688 O O . PRO A 1 90 ? -19.538 -5.891 4.431 1.00 78.19 90 PRO A O 1
ATOM 691 N N . ASN A 1 91 ? -21.310 -5.231 3.226 1.00 78.69 91 ASN A N 1
ATOM 692 C CA . ASN A 1 91 ? -21.290 -6.356 2.279 1.00 78.69 91 ASN A CA 1
ATOM 693 C C . ASN A 1 91 ? -20.672 -6.021 0.910 1.00 78.69 91 ASN A C 1
ATOM 695 O O . ASN A 1 91 ? -20.585 -6.897 0.058 1.00 78.69 91 ASN A O 1
ATOM 699 N N . SER A 1 92 ? -20.268 -4.768 0.676 1.00 82.19 92 SER A N 1
ATOM 700 C CA . SER A 1 92 ? -19.809 -4.288 -0.639 1.00 82.19 92 SER A CA 1
ATOM 701 C C . SER A 1 92 ? -18.554 -3.424 -0.511 1.00 82.19 92 SER A C 1
ATOM 703 O O . SER A 1 92 ? -18.456 -2.343 -1.096 1.00 82.19 92 SER A O 1
ATOM 705 N N . HIS A 1 93 ? -17.603 -3.868 0.305 1.00 82.88 93 HIS A N 1
ATOM 706 C CA . HIS A 1 93 ? -16.326 -3.187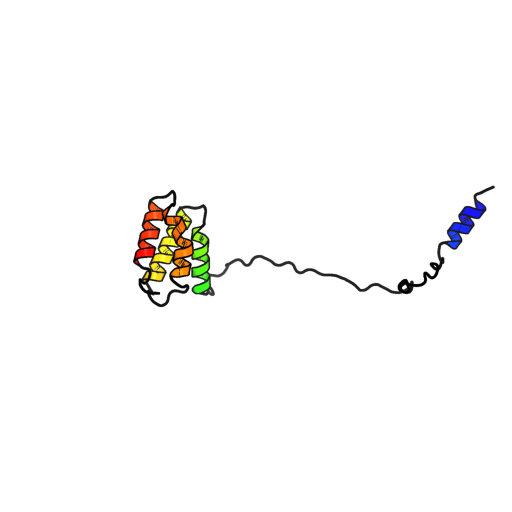 0.467 1.00 82.88 93 HIS A CA 1
ATOM 707 C C . HIS A 1 93 ? -15.324 -3.650 -0.617 1.00 82.88 93 HIS A C 1
ATOM 709 O O . HIS A 1 93 ? -15.412 -4.784 -1.086 1.00 82.88 93 HIS A O 1
ATOM 715 N N . PRO A 1 94 ? -14.368 -2.800 -1.048 1.00 86.31 94 PRO A N 1
ATOM 716 C CA . PRO A 1 94 ? -13.593 -3.049 -2.274 1.00 86.31 94 PRO A CA 1
ATOM 717 C C . PRO A 1 94 ? -12.573 -4.197 -2.217 1.00 86.31 94 PRO A C 1
ATOM 719 O O . PRO A 1 94 ? -11.907 -4.476 -3.213 1.00 86.31 94 PRO A O 1
ATOM 722 N N . GLN A 1 95 ? -12.377 -4.822 -1.056 1.00 89.81 95 GLN A N 1
ATOM 723 C CA . GLN A 1 95 ? -11.442 -5.931 -0.851 1.00 89.81 95 GLN A CA 1
ATOM 724 C C . GLN A 1 95 ? -12.051 -6.952 0.104 1.00 89.81 95 GLN A C 1
ATOM 726 O O . GLN A 1 95 ? -12.692 -6.527 1.051 1.00 89.81 95 GLN A O 1
ATOM 731 N N . PRO A 1 96 ? -11.806 -8.261 -0.051 1.00 89.81 96 PRO A N 1
ATOM 732 C CA . PRO A 1 96 ? -12.306 -9.256 0.894 1.00 89.81 96 PRO A CA 1
ATOM 733 C C . PRO A 1 96 ? -11.820 -9.012 2.330 1.00 89.81 96 PRO A C 1
ATOM 735 O O . PRO A 1 96 ? -10.680 -8.582 2.552 1.00 89.81 96 PRO A O 1
ATOM 738 N N . ALA A 1 97 ? -12.644 -9.381 3.315 1.00 89.81 97 ALA A N 1
ATOM 739 C CA . ALA A 1 97 ? -12.304 -9.268 4.735 1.00 89.81 97 ALA A CA 1
ATOM 740 C C . ALA A 1 97 ? -10.985 -9.984 5.089 1.00 89.81 97 ALA A C 1
ATOM 742 O O . ALA A 1 97 ? -10.197 -9.470 5.882 1.00 89.81 97 ALA A O 1
ATOM 743 N N . SER A 1 98 ? -10.695 -11.119 4.443 1.00 91.25 98 SER A N 1
ATOM 744 C CA . SER A 1 98 ? -9.443 -11.871 4.609 1.00 91.25 98 SER A CA 1
ATOM 745 C C . SER A 1 98 ? -8.197 -11.053 4.244 1.00 91.25 98 SER A C 1
ATOM 747 O O . SER A 1 98 ? -7.198 -11.075 4.969 1.00 91.25 98 SER A O 1
ATOM 749 N N . VAL A 1 99 ? -8.260 -10.265 3.164 1.00 92.81 99 VAL A N 1
ATOM 750 C CA . VAL A 1 99 ? -7.164 -9.387 2.727 1.00 92.81 99 VAL A CA 1
ATOM 751 C C . VAL A 1 99 ? -6.959 -8.263 3.736 1.00 92.81 99 VAL A C 1
ATOM 753 O O . VAL A 1 99 ? -5.824 -8.008 4.147 1.00 92.81 99 VAL A O 1
ATOM 756 N N . ILE A 1 100 ? -8.044 -7.634 4.190 1.00 93.06 100 ILE A N 1
ATOM 757 C CA . ILE A 1 100 ? -7.995 -6.567 5.200 1.00 93.06 100 ILE A CA 1
ATOM 758 C C . ILE A 1 100 ? -7.379 -7.098 6.500 1.00 93.06 100 ILE A C 1
ATOM 760 O O . ILE A 1 100 ? -6.451 -6.491 7.041 1.00 93.06 100 ILE A O 1
ATOM 764 N N . LEU A 1 101 ? -7.839 -8.263 6.963 1.00 93.00 101 LEU A N 1
ATOM 765 C CA . LEU A 1 101 ? -7.358 -8.903 8.183 1.00 93.00 101 LEU A CA 1
ATOM 766 C C . LEU A 1 101 ? -5.865 -9.234 8.092 1.00 93.00 101 LEU A C 1
ATOM 768 O O . LEU A 1 101 ? -5.111 -8.900 9.003 1.00 93.00 101 LEU A O 1
ATOM 772 N N . SER A 1 102 ? -5.411 -9.796 6.966 1.00 93.56 102 SER A N 1
ATOM 773 C CA . SER A 1 102 ? -3.995 -10.134 6.754 1.00 93.56 102 SER A CA 1
ATOM 774 C C . SER A 1 102 ? -3.058 -8.925 6.885 1.00 93.56 102 SER A C 1
ATOM 776 O O . SER A 1 102 ? -1.930 -9.052 7.363 1.00 93.56 102 SER A O 1
ATOM 778 N N . LYS A 1 103 ? -3.526 -7.734 6.487 1.00 94.25 103 LYS A N 1
ATOM 779 C CA . LYS A 1 103 ? -2.753 -6.486 6.544 1.00 94.25 103 LYS A CA 1
ATOM 780 C C . LYS A 1 103 ? -2.842 -5.802 7.903 1.00 94.25 103 LYS A C 1
ATOM 782 O O . LYS A 1 103 ? -1.865 -5.196 8.332 1.00 94.25 103 LYS A O 1
ATOM 787 N N . ALA A 1 104 ? -3.986 -5.898 8.572 1.00 94.88 104 ALA A N 1
ATOM 788 C CA . ALA A 1 104 ? -4.225 -5.254 9.857 1.00 94.88 104 ALA A CA 1
ATOM 789 C C . ALA A 1 104 ? -3.779 -6.101 11.065 1.00 94.88 104 ALA A C 1
ATOM 791 O O . ALA A 1 104 ? -3.485 -5.526 12.111 1.00 94.88 104 ALA A O 1
ATOM 792 N N . GLN A 1 105 ? -3.667 -7.433 10.945 1.00 94.50 105 GLN A N 1
ATOM 793 C CA . GLN A 1 105 ? -3.277 -8.313 12.060 1.00 94.50 105 GLN A CA 1
ATOM 794 C C . GLN A 1 105 ? -1.962 -7.922 12.764 1.00 94.50 105 GLN A C 1
ATOM 796 O O . GLN A 1 105 ? -1.932 -7.988 13.993 1.00 94.50 105 GLN A O 1
ATOM 801 N N . PRO A 1 106 ? -0.887 -7.459 12.082 1.00 94.88 106 PRO A N 1
ATOM 802 C CA . PRO A 1 106 ? 0.361 -7.143 12.776 1.00 94.88 106 PRO A CA 1
ATOM 803 C C . PRO A 1 106 ? 0.207 -5.941 13.717 1.00 94.88 106 PRO A C 1
ATOM 805 O O . PRO A 1 106 ? 0.936 -5.825 14.698 1.00 94.88 106 PRO A O 1
ATOM 808 N N . LEU A 1 107 ? -0.779 -5.073 13.458 1.00 95.06 107 LEU A N 1
ATOM 809 C CA . LEU A 1 107 ? -1.052 -3.884 14.262 1.00 95.06 107 LEU A CA 1
ATOM 810 C C . LEU A 1 107 ? -1.712 -4.200 15.613 1.00 95.06 107 LEU A C 1
ATOM 812 O O . LEU A 1 107 ? -1.832 -3.310 16.452 1.00 95.06 107 LEU A O 1
ATOM 816 N N . ILE A 1 108 ? -2.093 -5.457 15.872 1.00 94.69 108 ILE A N 1
ATOM 817 C CA . ILE A 1 108 ? -2.481 -5.904 17.220 1.00 94.69 108 ILE A CA 1
ATOM 818 C C . ILE A 1 108 ? -1.310 -5.718 18.201 1.00 94.69 108 ILE A C 1
ATOM 820 O O . ILE A 1 108 ? -1.526 -5.395 19.369 1.00 94.69 108 ILE A O 1
ATOM 824 N N . LEU A 1 109 ? -0.077 -5.875 17.712 1.00 94.69 109 LEU A N 1
ATOM 825 C CA . LEU A 1 109 ? 1.161 -5.732 18.481 1.00 94.69 109 LEU A CA 1
ATOM 826 C C . LEU A 1 109 ? 1.807 -4.346 18.307 1.00 94.69 109 LEU A C 1
ATOM 828 O O . LEU A 1 109 ? 2.983 -4.173 18.618 1.00 94.69 109 LEU A O 1
ATOM 832 N N . ASP A 1 110 ? 1.066 -3.357 17.795 1.00 94.62 110 ASP A N 1
ATOM 833 C CA . ASP A 1 110 ? 1.588 -2.002 17.598 1.00 94.62 110 ASP A CA 1
ATOM 834 C C . ASP A 1 110 ? 1.967 -1.349 18.942 1.00 94.62 110 ASP A C 1
ATOM 836 O O . ASP A 1 110 ? 1.258 -1.482 19.948 1.00 94.62 110 ASP A O 1
ATOM 840 N N . GLY A 1 111 ? 3.085 -0.616 18.954 1.00 92.69 111 GLY A N 1
ATOM 841 C CA . GLY A 1 111 ? 3.580 0.073 20.148 1.00 92.69 111 GLY A CA 1
ATOM 842 C C . GLY A 1 111 ? 2.595 1.112 20.695 1.00 92.69 111 GLY A C 1
ATOM 843 O O . GLY A 1 111 ? 2.535 1.335 21.906 1.00 92.69 111 GLY A O 1
ATOM 844 N N . SER A 1 112 ? 1.758 1.702 19.839 1.00 94.69 112 SER A N 1
ATOM 845 C CA . SER A 1 112 ? 0.756 2.686 20.238 1.00 94.69 112 SER A CA 1
ATOM 846 C C . SER A 1 112 ? -0.554 2.028 20.678 1.00 94.69 112 SER A C 1
ATOM 848 O O . SER A 1 112 ? -1.246 1.355 19.909 1.00 94.69 112 SER A O 1
ATOM 850 N N . ALA A 1 113 ? -0.972 2.294 21.920 1.00 95.00 113 ALA A N 1
ATOM 851 C CA . ALA A 1 113 ? -2.266 1.840 22.438 1.00 95.00 113 ALA A CA 1
ATOM 852 C C . ALA A 1 113 ? -3.456 2.388 21.629 1.00 95.00 113 ALA A C 1
ATOM 854 O O . ALA A 1 113 ? -4.461 1.697 21.445 1.00 95.00 113 ALA A O 1
ATOM 855 N N . ALA A 1 114 ? -3.333 3.609 21.099 1.00 94.38 114 ALA A N 1
ATOM 856 C CA . ALA A 1 114 ? -4.375 4.226 20.287 1.00 94.38 114 ALA A CA 1
ATOM 857 C C . ALA A 1 114 ? -4.608 3.444 18.985 1.00 94.38 114 ALA A C 1
ATOM 859 O O . ALA A 1 114 ? -5.757 3.201 18.616 1.00 94.38 114 ALA A O 1
ATOM 860 N N . ILE A 1 115 ? -3.536 2.998 18.327 1.00 96.31 115 ILE A N 1
ATOM 861 C CA . ILE A 1 115 ? -3.610 2.211 17.089 1.00 96.31 115 ILE A CA 1
ATOM 862 C C . ILE A 1 115 ? -4.240 0.850 17.370 1.00 96.31 115 ILE A C 1
ATOM 864 O O . ILE A 1 115 ? -5.216 0.491 16.712 1.00 96.31 115 ILE A O 1
ATOM 868 N N . ARG A 1 116 ? -3.782 0.154 18.418 1.00 95.75 116 ARG A N 1
ATOM 869 C CA . ARG A 1 116 ? -4.378 -1.121 18.851 1.00 95.75 116 ARG A CA 1
ATOM 870 C C . ARG A 1 116 ? -5.885 -0.999 19.099 1.00 95.75 116 ARG A C 1
ATOM 872 O O . ARG A 1 116 ? -6.656 -1.854 18.670 1.00 95.75 116 ARG A O 1
ATOM 879 N N . SER A 1 117 ? -6.332 0.100 19.714 1.00 95.62 117 SER A N 1
ATOM 880 C CA . SER A 1 117 ? -7.763 0.350 19.938 1.00 95.62 117 SER A CA 1
ATOM 881 C C . SER A 1 117 ? -8.557 0.549 18.637 1.00 95.62 117 SER A C 1
ATOM 883 O O . SER A 1 117 ? -9.694 0.089 18.537 1.00 95.62 117 SER A O 1
ATOM 885 N N . GLN A 1 118 ? -7.964 1.195 17.627 1.00 95.50 118 GLN A N 1
ATOM 886 C CA . GLN A 1 118 ? -8.603 1.423 16.328 1.00 95.50 118 GLN A CA 1
ATOM 887 C C . GLN A 1 118 ? -8.676 0.146 15.488 1.00 95.50 118 GLN A C 1
ATOM 889 O O . GLN A 1 118 ? -9.702 -0.117 14.867 1.00 95.50 118 GLN A O 1
ATOM 894 N N . VAL A 1 119 ? -7.643 -0.696 15.532 1.00 96.38 119 VAL A N 1
ATOM 895 C CA . VAL A 1 119 ? -7.656 -2.018 14.881 1.00 96.38 119 VAL A CA 1
ATOM 896 C C . VAL A 1 119 ? -8.795 -2.882 15.423 1.00 96.38 119 VAL A C 1
ATOM 898 O O . VAL A 1 119 ? -9.533 -3.493 14.653 1.00 96.38 119 VAL A O 1
ATOM 901 N N . LEU A 1 120 ? -9.009 -2.878 16.743 1.00 95.50 120 LEU A N 1
ATOM 902 C CA . LEU A 1 120 ? -10.128 -3.604 17.348 1.00 95.50 120 LEU A CA 1
ATOM 903 C C . LEU A 1 120 ? -11.492 -3.085 16.878 1.00 95.50 120 LEU A C 1
ATOM 905 O O . LEU A 1 120 ? -12.423 -3.875 16.731 1.00 95.50 120 LEU A O 1
ATOM 909 N N . LYS A 1 121 ? -11.633 -1.776 16.638 1.00 95.50 121 LYS A N 1
ATOM 910 C CA . LYS A 1 121 ? -12.867 -1.215 16.069 1.00 95.50 121 LYS A CA 1
ATOM 911 C C . LYS A 1 121 ? -13.074 -1.688 14.636 1.00 95.50 121 LYS A C 1
ATOM 913 O O . LYS A 1 121 ? -14.170 -2.142 14.329 1.00 95.50 121 LYS A O 1
ATOM 918 N N . LEU A 1 122 ? -12.028 -1.671 13.810 1.00 94.56 122 LEU A N 1
ATOM 919 C CA . LEU A 1 122 ? -12.087 -2.193 12.445 1.00 94.56 122 LEU A CA 1
ATOM 920 C C . LEU A 1 122 ? -12.546 -3.660 12.430 1.00 94.56 122 LEU A C 1
ATOM 922 O O . LEU A 1 122 ? -13.481 -4.004 11.714 1.00 94.56 122 LEU A O 1
ATOM 926 N N . PHE A 1 123 ? -11.955 -4.514 13.270 1.00 93.88 123 PHE A N 1
ATOM 927 C CA . PHE A 1 123 ? -12.303 -5.941 13.321 1.00 93.88 123 PHE A CA 1
ATOM 928 C C . PHE A 1 123 ? -13.731 -6.218 13.782 1.00 93.88 123 PHE A C 1
ATOM 930 O O . PHE A 1 123 ? -14.326 -7.198 13.348 1.00 93.88 123 PHE A O 1
ATOM 937 N N . LYS A 1 124 ? -14.310 -5.354 14.621 1.00 92.94 124 LYS A N 1
ATOM 938 C CA . LYS A 1 124 ? -15.717 -5.480 15.032 1.00 92.94 124 LYS A CA 1
ATOM 939 C C . LYS A 1 124 ? -16.702 -5.168 13.907 1.00 92.94 124 LYS A C 1
ATOM 941 O O . LYS A 1 124 ? -17.833 -5.640 13.964 1.00 92.94 124 LYS A O 1
ATOM 946 N N . VAL A 1 125 ? -16.291 -4.350 12.940 1.00 92.06 125 VAL A N 1
ATOM 947 C CA . VAL A 1 125 ? -17.127 -3.918 11.814 1.00 92.06 125 VAL A CA 1
ATOM 948 C C . VAL A 1 125 ? -17.023 -4.892 10.632 1.00 92.06 125 VAL A C 1
ATOM 950 O O . VAL A 1 125 ? -17.934 -4.949 9.811 1.00 92.06 125 VAL A O 1
ATOM 953 N N . LEU A 1 126 ? -15.953 -5.692 10.554 1.00 89.25 126 LEU A N 1
ATOM 954 C CA . LEU A 1 126 ? -15.805 -6.707 9.511 1.00 89.25 126 LEU A CA 1
ATOM 955 C C . LEU A 1 126 ? -16.919 -7.775 9.588 1.00 89.25 126 LEU A C 1
ATOM 957 O O . LEU A 1 126 ? -17.319 -8.181 10.685 1.00 89.25 126 LEU A O 1
ATOM 961 N N . PRO A 1 127 ? -17.419 -8.258 8.435 1.00 84.12 127 PRO A N 1
ATOM 962 C CA . PRO A 1 127 ? -18.444 -9.296 8.397 1.00 84.12 127 PRO A CA 1
ATOM 963 C C . PRO A 1 127 ? -17.914 -10.616 8.974 1.00 84.12 127 PRO A C 1
ATOM 965 O O . PRO A 1 127 ? -16.774 -11.002 8.740 1.00 84.12 127 PRO A O 1
ATOM 968 N N . LYS A 1 128 ? -18.762 -11.324 9.729 1.00 77.31 128 LYS A N 1
ATOM 969 C CA . LYS A 1 128 ? -18.369 -12.517 10.505 1.00 77.31 128 LYS A CA 1
ATOM 970 C C . LYS A 1 128 ? -18.245 -13.809 9.680 1.00 77.31 128 LYS A C 1
ATOM 972 O O . LYS A 1 128 ? -17.633 -14.751 10.164 1.00 77.31 128 LYS A O 1
ATOM 977 N N . ASN A 1 129 ? -18.823 -13.853 8.474 1.00 62.19 129 ASN A N 1
ATOM 978 C CA . ASN A 1 129 ? -19.051 -15.088 7.708 1.00 62.19 129 ASN A CA 1
ATOM 979 C C . ASN A 1 129 ? -18.633 -14.974 6.221 1.00 62.19 129 ASN A C 1
ATOM 981 O O . ASN A 1 129 ? -19.402 -15.379 5.349 1.00 62.19 129 ASN A O 1
ATOM 985 N N . GLN A 1 130 ? -17.464 -14.401 5.914 1.00 54.72 130 GLN A N 1
ATOM 986 C CA . GLN A 1 130 ? -16.881 -14.422 4.559 1.00 54.72 130 GLN A CA 1
ATOM 987 C C . GLN A 1 130 ? -15.516 -15.099 4.531 1.00 54.72 130 GLN A C 1
ATOM 989 O O . GLN A 1 130 ? -14.734 -14.866 5.480 1.00 54.72 130 GLN A O 1
#

Secondary structure (DSSP, 8-state):
--HHHHHHHHHTTTT-PPPP-TTSPPPPPTT---------PPPPPP----STT--HHHHHHHHHHHTT-S-HHHHHHHHHHHHHHHHH-TT--SS-HHHHHHHHGGGGG-S-HHHHHHHHHHHHHS-S--

Foldseek 3Di:
DPPVVVVVVVVVPVDDDDDDDPPDDDDDDPPDDDPDDDDDDDDDDDDPPDDVDDDQLNVLVVLLVCCPPPDPVSVLVSLVVLLVQCQVPVPDHNDAPVSSCVSLVVQCPPPDPSNVVSSVSSVVSHDPPD

pLDDT: mean 86.46, std 10.45, range [50.25, 96.38]

Radius of gyration: 34.25 Å; chains: 1; bounding box: 90×37×70 Å

Sequence (130 aa):
MGSSMKKKKEKAKDFQKPKLKVGKARPKNTNATDTSFAAKSIVLKQQSLTESGRDATALFNHNLSLLNSKNDAQRKDVLTYLTNTVAASPNSHPQPASVILSKAQPLILDGSAAIRSQVLKLFKVLPKNQ

Organism: Zymoseptoria tritici (strain CBS 115943 / IPO323) (NCBI:txid336722)